Protein AF-A0A6V7J1D9-F1 (afdb_monomer)

Structure (mmCIF, N/CA/C/O backbone):
data_AF-A0A6V7J1D9-F1
#
_entry.id   AF-A0A6V7J1D9-F1
#
loop_
_atom_site.group_PDB
_atom_site.id
_atom_site.type_symbol
_atom_site.label_atom_id
_atom_site.label_alt_id
_atom_site.label_comp_id
_atom_site.label_asym_id
_atom_site.label_entity_id
_atom_site.label_seq_id
_atom_site.pdbx_PDB_ins_code
_atom_site.Cartn_x
_atom_site.Cartn_y
_atom_site.Cartn_z
_atom_site.occupancy
_atom_site.B_iso_or_equiv
_atom_site.auth_seq_id
_atom_site.auth_comp_id
_atom_site.auth_asym_id
_atom_site.auth_atom_id
_atom_site.pdbx_PDB_model_num
ATOM 1 N N . HIS A 1 1 ? -7.072 -1.016 38.993 1.00 84.56 1 HIS A N 1
ATOM 2 C CA . HIS A 1 1 ? -7.091 -0.841 37.525 1.00 84.56 1 HIS A CA 1
ATOM 3 C C . HIS A 1 1 ? -5.982 0.055 36.997 1.00 84.56 1 HIS A C 1
ATOM 5 O O . HIS A 1 1 ? -5.469 -0.260 35.939 1.00 84.56 1 HIS A O 1
ATOM 11 N N . VAL A 1 2 ? -5.570 1.128 37.680 1.00 95.44 2 VAL A N 1
ATOM 12 C CA . VAL A 1 2 ? -4.430 1.965 37.249 1.00 95.44 2 VAL A CA 1
ATOM 13 C C . VAL A 1 2 ? -3.338 2.015 38.313 1.00 95.44 2 VAL A C 1
ATOM 15 O O . VAL A 1 2 ? -3.604 1.717 39.475 1.00 95.44 2 VAL A O 1
ATOM 18 N N . ASN A 1 3 ? -2.113 2.365 37.917 1.00 92.62 3 ASN A N 1
ATOM 19 C CA . ASN A 1 3 ? -0.918 2.301 38.769 1.00 92.62 3 ASN A CA 1
ATOM 20 C C . ASN A 1 3 ? -0.775 3.430 39.813 1.00 92.62 3 ASN A C 1
ATOM 22 O O . ASN A 1 3 ? 0.276 3.527 40.441 1.00 92.62 3 ASN A O 1
ATOM 26 N N . GLY A 1 4 ? -1.777 4.298 39.969 1.00 94.12 4 GLY A N 1
ATOM 27 C CA . GLY A 1 4 ? -1.764 5.450 40.876 1.00 94.12 4 GLY A CA 1
ATOM 28 C C . GLY A 1 4 ? -2.043 6.768 40.152 1.00 94.12 4 GLY A C 1
ATOM 29 O O . GLY A 1 4 ? -2.426 6.774 38.981 1.00 94.12 4 GLY A O 1
ATOM 30 N N . SER A 1 5 ? -1.824 7.891 40.838 1.00 95.00 5 SER A N 1
ATOM 31 C CA . SER A 1 5 ? -2.103 9.242 40.319 1.00 95.00 5 SER A CA 1
ATOM 32 C C . SER A 1 5 ? -1.266 9.625 39.096 1.00 95.00 5 SER A C 1
ATOM 34 O O . SER A 1 5 ? -1.670 10.482 38.321 1.00 95.00 5 SER A O 1
ATOM 36 N N . THR A 1 6 ? -0.128 8.964 38.873 1.00 95.69 6 THR A N 1
ATOM 37 C CA . THR A 1 6 ? 0.687 9.168 37.667 1.00 95.69 6 THR A CA 1
ATOM 38 C C . THR A 1 6 ? -0.001 8.656 36.392 1.00 95.69 6 THR A C 1
ATOM 40 O O . THR A 1 6 ? 0.382 9.075 35.306 1.00 95.69 6 THR A O 1
ATOM 43 N N . TYR A 1 7 ? -0.980 7.745 36.511 1.00 93.94 7 TYR A N 1
ATOM 44 C CA . TYR A 1 7 ? -1.868 7.300 35.426 1.00 93.94 7 TYR A CA 1
ATOM 45 C C . TYR A 1 7 ? -1.153 6.846 34.133 1.00 93.94 7 TYR A C 1
ATOM 47 O O . TYR A 1 7 ? -1.534 7.204 33.023 1.00 93.94 7 TYR A O 1
ATOM 55 N N . ARG A 1 8 ? -0.080 6.054 34.261 1.00 95.25 8 ARG A N 1
ATOM 56 C CA . ARG A 1 8 ? 0.747 5.604 33.118 1.00 95.25 8 ARG A CA 1
ATOM 57 C C . ARG A 1 8 ? 0.431 4.194 32.645 1.00 95.25 8 ARG A C 1
ATOM 59 O O . ARG A 1 8 ? 0.752 3.840 31.516 1.00 95.25 8 ARG A O 1
ATOM 66 N N . ARG A 1 9 ? -0.112 3.356 33.527 1.00 95.50 9 ARG A N 1
ATOM 67 C CA . ARG A 1 9 ? -0.386 1.946 33.245 1.00 95.50 9 ARG A CA 1
ATOM 68 C C . ARG A 1 9 ? -1.775 1.590 33.731 1.00 95.50 9 ARG A C 1
ATOM 70 O O . ARG A 1 9 ? -2.178 1.995 34.823 1.00 95.50 9 ARG A O 1
ATOM 77 N N . TRP A 1 10 ? -2.461 0.792 32.928 1.00 96.12 10 TRP A N 1
ATOM 78 C CA . TRP A 1 10 ? -3.787 0.278 33.211 1.00 96.12 10 TRP A CA 1
ATOM 79 C C . TRP A 1 10 ? -3.794 -1.250 33.106 1.00 96.12 10 TRP A C 1
ATOM 81 O O . TRP A 1 10 ? -3.000 -1.848 32.388 1.00 96.12 10 TRP A O 1
ATOM 91 N N . ASN A 1 11 ? -4.681 -1.872 33.871 1.00 96.44 11 ASN A N 1
ATOM 92 C CA . ASN A 1 11 ? -5.009 -3.287 33.837 1.00 96.44 11 ASN A CA 1
ATOM 93 C C . ASN A 1 11 ? -6.521 -3.406 34.089 1.00 96.44 11 ASN A C 1
ATOM 95 O O . ASN A 1 11 ? -7.003 -3.151 35.202 1.00 96.44 11 ASN A O 1
ATOM 99 N N . LEU A 1 12 ? -7.264 -3.701 33.025 1.00 96.19 12 LEU A N 1
ATOM 100 C CA . LEU A 1 12 ? -8.723 -3.803 33.000 1.00 96.19 12 LEU A CA 1
ATOM 101 C C . LEU A 1 12 ? -9.133 -5.275 32.915 1.00 96.19 12 LEU A C 1
ATOM 103 O O . LEU A 1 12 ? -8.429 -6.086 32.319 1.00 96.19 12 LEU A O 1
ATOM 107 N N . SER A 1 13 ? -10.274 -5.622 33.512 1.00 97.06 13 SER A N 1
ATOM 108 C CA . SER A 1 13 ? -10.813 -6.978 33.397 1.00 97.06 13 SER A CA 1
ATOM 109 C C . SER A 1 13 ? -11.330 -7.250 31.980 1.00 97.06 13 SER A C 1
ATOM 111 O O . SER A 1 13 ? -11.667 -6.333 31.227 1.00 97.06 13 SER A O 1
ATOM 113 N N . LEU A 1 14 ? -11.468 -8.531 31.628 1.00 97.50 14 LEU A N 1
ATOM 114 C CA . LEU A 1 14 ? -12.001 -8.938 30.325 1.00 97.50 14 LEU A CA 1
ATOM 115 C C . LEU A 1 14 ? -13.411 -8.377 30.067 1.00 97.50 14 LEU A C 1
ATOM 117 O O . LEU A 1 14 ? -13.695 -7.909 28.968 1.00 97.50 14 LEU A O 1
ATOM 121 N N . SER A 1 15 ? -14.280 -8.361 31.085 1.00 97.81 15 SER A N 1
ATOM 122 C CA . SER A 1 15 ? -15.640 -7.816 30.968 1.00 97.81 15 SER A CA 1
ATOM 123 C C . SER A 1 15 ? -15.655 -6.307 30.698 1.00 97.81 15 SER A C 1
ATOM 125 O O . SER A 1 15 ? -16.485 -5.828 29.919 1.00 97.81 15 SER A O 1
ATOM 127 N N . GLN A 1 16 ? -14.714 -5.561 31.289 1.00 97.25 16 GLN A N 1
ATOM 128 C CA . GLN A 1 16 ? -14.535 -4.132 31.021 1.00 97.25 16 GLN A CA 1
ATOM 129 C C . GLN A 1 16 ? -14.080 -3.908 29.572 1.00 97.25 16 GLN A C 1
ATOM 131 O O . GLN A 1 16 ? -14.702 -3.125 28.858 1.00 97.25 16 GLN A O 1
ATOM 136 N N . MET A 1 17 ? -13.064 -4.645 29.107 1.00 97.31 17 MET A N 1
ATOM 137 C CA . MET A 1 17 ? -12.559 -4.541 27.729 1.00 97.31 17 MET A CA 1
ATOM 138 C C . MET A 1 17 ? -13.610 -4.919 26.679 1.00 97.31 17 MET A C 1
ATOM 140 O O . MET A 1 17 ? -13.769 -4.198 25.698 1.00 97.31 17 MET A O 1
ATOM 144 N N . ALA A 1 18 ? -14.373 -5.993 26.900 1.00 97.19 18 ALA A N 1
ATOM 145 C CA . ALA A 1 18 ? -15.436 -6.420 25.988 1.00 97.19 18 ALA A CA 1
ATOM 146 C C . ALA A 1 18 ? -16.542 -5.359 25.851 1.00 97.19 18 ALA A C 1
ATOM 148 O O . ALA A 1 18 ? -17.017 -5.078 24.751 1.00 97.19 18 ALA A O 1
ATOM 149 N N . THR A 1 19 ? -16.924 -4.724 26.965 1.00 97.44 19 THR A N 1
ATOM 150 C CA . THR A 1 19 ? -17.927 -3.651 26.952 1.00 97.44 19 THR A CA 1
ATOM 151 C C . THR A 1 19 ? -17.410 -2.418 26.209 1.00 97.44 19 THR A C 1
ATOM 153 O O . THR A 1 19 ? -18.146 -1.852 25.403 1.00 97.44 19 THR A O 1
ATOM 156 N N . LEU A 1 20 ? -16.149 -2.028 26.435 1.00 97.44 20 LEU A N 1
ATOM 157 C CA . LEU A 1 20 ? -15.517 -0.899 25.743 1.00 97.44 20 LEU A CA 1
ATOM 158 C C . LEU A 1 20 ? -15.392 -1.146 24.236 1.00 97.44 20 LEU A C 1
ATOM 160 O O . LEU A 1 20 ? -15.745 -0.269 23.453 1.00 97.44 20 LEU A O 1
ATOM 164 N N . TYR A 1 21 ? -14.958 -2.342 23.831 1.00 96.31 21 TYR A N 1
ATOM 165 C CA . TYR A 1 21 ? -14.864 -2.728 22.421 1.00 96.31 21 TYR A CA 1
ATOM 166 C C . TYR A 1 21 ? -16.227 -2.631 21.724 1.00 96.31 21 TYR A C 1
ATOM 168 O O . TYR A 1 21 ? -16.344 -2.000 20.677 1.00 96.31 21 TYR A O 1
ATOM 176 N N . ARG A 1 22 ? -17.290 -3.143 22.361 1.00 96.12 22 ARG A N 1
ATOM 177 C CA . ARG A 1 22 ? -18.659 -3.050 21.833 1.00 96.12 22 ARG A CA 1
ATOM 178 C C . ARG A 1 22 ? -19.132 -1.602 21.659 1.00 96.12 22 ARG A C 1
ATOM 180 O O . ARG A 1 22 ? -19.808 -1.305 20.682 1.00 96.12 22 ARG A O 1
ATOM 187 N N . LEU A 1 23 ? -18.800 -0.711 22.595 1.00 97.44 23 LEU A N 1
ATOM 188 C CA . LEU A 1 23 ? -19.163 0.709 22.502 1.00 97.44 23 LEU A CA 1
ATOM 189 C C . LEU A 1 23 ? -18.381 1.439 21.399 1.00 97.44 23 LEU A C 1
ATOM 191 O O . LEU A 1 23 ? -18.935 2.311 20.738 1.00 97.44 23 LEU A O 1
ATOM 195 N N . ALA A 1 24 ? -17.114 1.077 21.188 1.00 97.19 24 ALA A N 1
ATOM 196 C CA . ALA A 1 24 ? -16.244 1.689 20.184 1.00 97.19 24 ALA A CA 1
ATOM 197 C C . ALA A 1 24 ? -16.454 1.139 18.762 1.00 97.19 24 ALA A C 1
ATOM 199 O O . ALA A 1 24 ? -15.857 1.658 17.820 1.00 97.19 24 ALA A O 1
ATOM 200 N N . ASN A 1 25 ? -17.302 0.121 18.589 1.00 95.25 25 ASN A N 1
ATOM 201 C CA . ASN A 1 25 ? -17.460 -0.598 17.325 1.00 95.25 25 ASN A CA 1
ATOM 202 C C . ASN A 1 25 ? -17.838 0.300 16.134 1.00 95.25 25 ASN A C 1
ATOM 204 O O . ASN A 1 25 ? -17.492 -0.011 15.008 1.00 95.25 25 ASN A O 1
ATOM 208 N N . ALA A 1 26 ? -18.491 1.443 16.370 1.00 93.81 26 ALA A N 1
ATOM 209 C CA . ALA A 1 26 ? -18.824 2.402 15.312 1.00 93.81 26 ALA A CA 1
ATOM 210 C C . ALA A 1 26 ? -17.598 3.077 14.657 1.00 93.81 26 ALA A C 1
ATOM 212 O O . ALA A 1 26 ? -17.735 3.689 13.602 1.00 93.81 26 ALA A O 1
ATOM 213 N N . LEU A 1 27 ? -16.426 3.018 15.297 1.00 96.19 27 LEU A N 1
ATOM 214 C CA . LEU A 1 27 ? -15.191 3.669 14.844 1.00 96.19 27 LEU A CA 1
ATOM 215 C C . LEU A 1 27 ? -14.056 2.678 14.567 1.00 96.19 27 LEU A C 1
ATOM 217 O O . LEU A 1 27 ? -13.050 3.053 13.966 1.00 96.19 27 LEU A O 1
ATOM 221 N N . LEU A 1 28 ? -14.179 1.441 15.048 1.00 95.06 28 LEU A N 1
ATOM 222 C CA . LEU A 1 28 ? -13.181 0.405 14.826 1.00 95.06 28 LEU A CA 1
ATOM 223 C C . LEU A 1 28 ? -13.383 -0.235 13.454 1.00 95.06 28 LEU A C 1
ATOM 225 O O . LEU A 1 28 ? -14.479 -0.246 12.905 1.00 95.06 28 LEU A O 1
ATOM 229 N N . THR A 1 29 ? -12.295 -0.747 12.887 1.00 92.19 29 THR A N 1
ATOM 230 C CA . THR A 1 29 ? -12.369 -1.485 11.630 1.00 92.19 29 THR A CA 1
ATOM 231 C C . THR A 1 29 ? -12.908 -2.891 11.873 1.00 92.19 29 THR A C 1
ATOM 233 O O . THR A 1 29 ? -12.468 -3.575 12.796 1.00 92.19 29 THR A O 1
ATOM 236 N N . ASP A 1 30 ? -13.818 -3.328 11.005 1.00 91.25 30 ASP A N 1
ATOM 237 C CA . ASP A 1 30 ? -14.301 -4.712 10.959 1.00 91.25 30 ASP A CA 1
ATOM 238 C C . ASP A 1 30 ? -13.315 -5.653 10.231 1.00 91.25 30 ASP A C 1
ATOM 240 O O . ASP A 1 30 ? -13.559 -6.854 10.103 1.00 91.25 30 ASP A O 1
ATOM 244 N N . LEU A 1 31 ? -12.197 -5.123 9.719 1.00 91.31 31 LEU A N 1
ATOM 245 C CA . LEU A 1 31 ? -11.188 -5.896 9.001 1.00 91.31 31 LEU A CA 1
ATOM 246 C C . LEU A 1 31 ? -10.365 -6.747 9.967 1.00 91.31 31 LEU A C 1
ATOM 248 O O . LEU A 1 31 ? -9.627 -6.231 10.806 1.00 91.31 31 LEU A O 1
ATOM 252 N N . VAL A 1 32 ? -10.465 -8.065 9.802 1.00 89.94 32 VAL A N 1
ATOM 253 C CA . VAL A 1 32 ? -9.717 -9.044 10.605 1.00 89.94 32 VAL A CA 1
ATOM 254 C C . VAL A 1 32 ? -8.409 -9.455 9.925 1.00 89.94 32 VAL A C 1
ATOM 256 O O . VAL A 1 32 ? -7.415 -9.697 10.607 1.00 89.94 32 VAL A O 1
ATOM 259 N N . ASP A 1 33 ? -8.394 -9.526 8.589 1.00 92.94 33 ASP A N 1
ATOM 260 C CA . ASP A 1 33 ? -7.215 -9.928 7.820 1.00 92.94 33 ASP A CA 1
ATOM 261 C C . ASP A 1 33 ? -6.409 -8.709 7.352 1.00 92.94 33 ASP A C 1
ATOM 263 O O . ASP A 1 33 ? -6.905 -7.838 6.633 1.00 92.94 33 ASP A O 1
ATOM 267 N N . THR A 1 34 ? -5.129 -8.683 7.718 1.00 89.69 34 THR A N 1
ATOM 268 C CA . THR A 1 34 ? -4.166 -7.670 7.282 1.00 89.69 34 THR A CA 1
ATOM 269 C C . THR A 1 34 ? -3.889 -7.711 5.781 1.00 89.69 34 THR A C 1
ATOM 271 O O . THR A 1 34 ? -3.491 -6.694 5.218 1.00 89.69 34 THR A O 1
ATOM 274 N N . ASN A 1 35 ? -4.140 -8.840 5.108 1.00 92.56 35 ASN A N 1
ATOM 275 C CA . ASN A 1 35 ? -3.985 -8.962 3.655 1.00 92.56 35 ASN A CA 1
ATOM 276 C C . ASN A 1 35 ? -4.956 -8.071 2.875 1.00 92.56 35 ASN A C 1
ATOM 278 O O . ASN A 1 35 ? -4.727 -7.807 1.697 1.00 92.56 35 ASN A O 1
ATOM 282 N N . TYR A 1 36 ? -6.013 -7.565 3.520 1.00 93.31 36 TYR A N 1
ATOM 283 C CA . TYR A 1 36 ? -6.879 -6.544 2.934 1.00 93.31 36 TYR A CA 1
ATOM 284 C C . TYR A 1 36 ? -6.083 -5.328 2.430 1.00 93.31 36 TYR A C 1
ATOM 286 O O . TYR A 1 36 ? -6.433 -4.733 1.415 1.00 93.31 36 TYR A O 1
ATOM 294 N N . PHE A 1 37 ? -4.976 -4.994 3.101 1.00 93.75 37 PHE A N 1
ATOM 295 C CA . PHE A 1 37 ? -4.091 -3.891 2.731 1.00 93.75 37 PHE A CA 1
ATOM 296 C C . PHE A 1 37 ? -3.041 -4.280 1.680 1.00 93.75 37 PHE A C 1
ATOM 298 O O . PHE A 1 37 ? -1.999 -3.634 1.592 1.00 93.75 37 PHE A O 1
ATOM 305 N N . TYR A 1 38 ? -3.274 -5.323 0.875 1.00 94.56 38 TYR A N 1
ATOM 306 C CA . TYR A 1 38 ? -2.385 -5.659 -0.236 1.00 94.56 38 TYR A CA 1
ATOM 307 C C . TYR A 1 38 ? -2.239 -4.462 -1.183 1.00 94.56 38 TYR A C 1
ATOM 309 O O . TYR A 1 38 ? -3.232 -3.887 -1.627 1.00 94.56 38 TYR A O 1
ATOM 317 N N . LEU A 1 39 ? -0.991 -4.071 -1.462 1.00 93.25 39 LEU A N 1
ATOM 318 C CA . LEU A 1 39 ? -0.625 -2.839 -2.175 1.00 93.25 39 LEU A CA 1
ATOM 319 C C . LEU A 1 39 ? -1.021 -1.526 -1.471 1.00 93.25 39 LEU A C 1
ATOM 321 O O . LEU A 1 39 ? -0.722 -0.445 -1.967 1.00 93.25 39 LEU A O 1
ATOM 325 N N . PHE A 1 40 ? -1.646 -1.593 -0.300 1.00 95.25 40 PHE A N 1
ATOM 326 C CA . PHE A 1 40 ? -2.101 -0.444 0.482 1.00 95.25 40 PHE A CA 1
ATOM 327 C C . PHE A 1 40 ? -1.417 -0.367 1.852 1.00 95.25 40 PHE A C 1
ATOM 329 O O . PHE A 1 40 ? -1.977 0.134 2.828 1.00 95.25 40 PHE A O 1
ATOM 336 N N . ASP A 1 41 ? -0.185 -0.863 1.914 1.00 94.56 41 ASP A N 1
ATOM 337 C CA . ASP A 1 41 ? 0.707 -0.766 3.055 1.00 94.56 41 ASP A CA 1
ATOM 338 C C . ASP A 1 41 ? 1.818 0.269 2.801 1.00 94.56 41 ASP A C 1
ATOM 340 O O . ASP A 1 41 ? 2.048 0.745 1.684 1.00 94.56 41 ASP A O 1
ATOM 344 N N . LEU A 1 42 ? 2.542 0.631 3.861 1.00 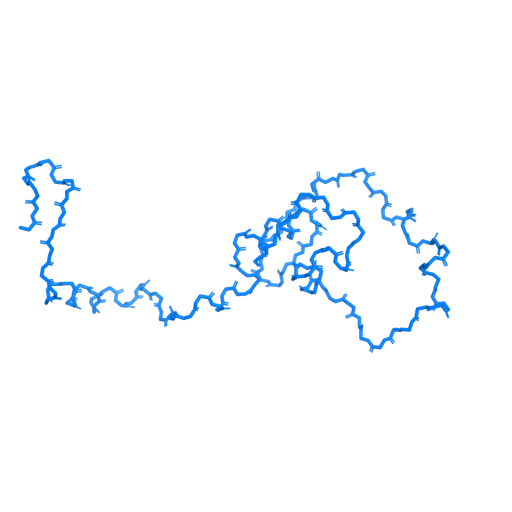94.94 42 LEU A N 1
ATOM 345 C CA . LEU A 1 42 ? 3.586 1.653 3.774 1.00 94.94 42 LEU A CA 1
ATOM 346 C C . LEU A 1 42 ? 4.690 1.285 2.777 1.00 94.94 42 LEU A C 1
ATOM 348 O O . LEU A 1 42 ? 5.197 2.167 2.084 1.00 94.94 42 LEU A O 1
ATOM 352 N N . LYS A 1 43 ? 5.053 0.002 2.674 1.00 95.62 43 LYS A N 1
ATOM 353 C CA . LYS A 1 43 ? 6.125 -0.428 1.775 1.00 95.62 43 LYS A CA 1
ATOM 354 C C . LYS A 1 43 ? 5.707 -0.300 0.315 1.00 95.62 43 LYS A C 1
ATOM 356 O O . LYS A 1 43 ? 6.494 0.208 -0.484 1.00 95.62 43 LYS A O 1
ATOM 361 N N . SER A 1 44 ? 4.467 -0.662 -0.018 1.00 95.56 44 SER A N 1
ATOM 362 C CA . SER A 1 44 ? 3.917 -0.444 -1.358 1.00 95.56 44 SER A CA 1
ATOM 363 C C . SER A 1 44 ? 3.904 1.034 -1.730 1.00 95.56 44 SER A C 1
ATOM 365 O O . SER A 1 44 ? 4.290 1.381 -2.845 1.00 95.56 44 SER A O 1
ATOM 367 N N . PHE A 1 45 ? 3.559 1.931 -0.798 1.00 95.50 45 PHE A N 1
ATOM 368 C CA . PHE A 1 45 ? 3.615 3.373 -1.058 1.00 95.50 45 PHE A CA 1
ATOM 369 C C . PHE A 1 45 ? 5.039 3.908 -1.226 1.00 95.50 45 PHE A C 1
ATOM 371 O O . PHE A 1 45 ? 5.259 4.779 -2.068 1.00 95.50 45 PHE A O 1
ATOM 378 N N . PHE A 1 46 ? 6.018 3.389 -0.481 1.00 95.12 46 PHE A N 1
ATOM 379 C CA . PHE A 1 46 ? 7.419 3.766 -0.679 1.00 95.12 46 PHE A CA 1
ATOM 380 C C . PHE A 1 46 ? 7.932 3.329 -2.049 1.00 95.12 46 PHE A C 1
ATOM 382 O O . PHE A 1 46 ? 8.542 4.133 -2.751 1.00 95.12 46 PHE A O 1
ATOM 389 N N . THR A 1 47 ? 7.612 2.105 -2.468 1.00 94.75 47 THR A N 1
ATOM 390 C CA . THR A 1 47 ? 7.949 1.599 -3.803 1.00 94.75 47 THR A CA 1
ATOM 391 C C . THR A 1 47 ? 7.242 2.391 -4.901 1.00 94.75 47 THR A C 1
ATOM 393 O O . THR A 1 47 ? 7.889 2.803 -5.860 1.00 94.75 47 THR A O 1
ATOM 396 N N . ALA A 1 48 ? 5.947 2.684 -4.747 1.00 94.50 48 ALA A N 1
ATOM 397 C CA . ALA A 1 48 ? 5.192 3.510 -5.689 1.00 94.50 48 ALA A CA 1
ATOM 398 C C . ALA A 1 48 ? 5.829 4.902 -5.852 1.00 94.50 48 ALA A C 1
ATOM 400 O O . ALA A 1 48 ? 6.063 5.356 -6.971 1.00 94.50 48 ALA A O 1
ATO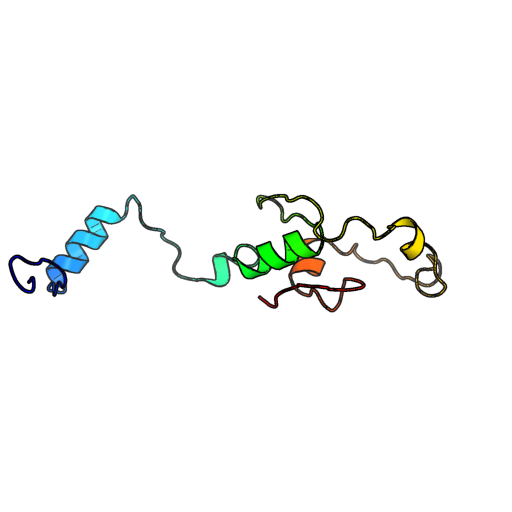M 401 N N . LYS A 1 49 ? 6.204 5.541 -4.738 1.00 93.88 49 LYS A N 1
ATOM 402 C CA . LYS A 1 49 ? 6.910 6.828 -4.736 1.00 93.88 49 LYS A CA 1
ATOM 403 C C . LYS A 1 49 ? 8.285 6.745 -5.402 1.00 93.88 49 LYS A C 1
ATOM 405 O O . LYS A 1 49 ? 8.636 7.638 -6.167 1.00 93.88 49 LYS A O 1
ATOM 410 N N . ALA A 1 50 ? 9.071 5.713 -5.099 1.00 92.38 50 ALA A N 1
ATOM 411 C CA . ALA A 1 50 ? 10.412 5.538 -5.653 1.00 92.38 50 ALA A CA 1
ATOM 412 C C . ALA A 1 50 ? 10.381 5.326 -7.175 1.00 92.38 50 ALA A C 1
ATOM 414 O O . ALA A 1 50 ? 11.181 5.921 -7.889 1.00 92.38 50 ALA A O 1
ATOM 415 N N . LEU A 1 51 ? 9.409 4.548 -7.663 1.00 91.38 51 LEU A N 1
ATOM 416 C CA . LEU A 1 51 ? 9.218 4.242 -9.084 1.00 91.38 51 LEU A CA 1
ATOM 417 C C . LEU A 1 51 ? 8.437 5.316 -9.856 1.00 91.38 51 LEU A C 1
ATOM 419 O O . LEU A 1 51 ? 8.170 5.127 -11.041 1.00 91.38 51 LEU A O 1
ATOM 423 N N . ASN A 1 52 ? 8.034 6.415 -9.207 1.00 92.19 52 ASN A N 1
ATOM 424 C CA . ASN A 1 52 ? 7.163 7.434 -9.799 1.00 92.19 52 ASN A CA 1
ATOM 425 C C . ASN A 1 52 ? 5.863 6.836 -10.392 1.00 92.19 52 ASN A C 1
ATOM 427 O O . ASN A 1 52 ? 5.419 7.182 -11.488 1.00 92.19 52 ASN A O 1
ATOM 431 N N . MET A 1 53 ? 5.254 5.895 -9.667 1.00 92.31 53 MET A N 1
ATOM 432 C CA . MET A 1 53 ? 4.004 5.229 -10.034 1.00 92.31 53 MET A CA 1
ATOM 433 C C . MET A 1 53 ? 2.918 5.497 -9.000 1.00 92.31 53 MET A C 1
ATOM 435 O O . MET A 1 53 ? 3.183 5.793 -7.837 1.00 92.31 53 MET A O 1
ATOM 439 N N . ALA A 1 54 ? 1.666 5.365 -9.432 1.00 93.25 54 ALA A N 1
ATOM 440 C CA . ALA A 1 54 ? 0.507 5.540 -8.574 1.00 93.25 54 ALA A CA 1
ATOM 441 C C . ALA A 1 54 ? -0.354 4.278 -8.571 1.00 93.25 54 ALA A C 1
ATOM 443 O O . ALA A 1 54 ? -0.656 3.706 -9.623 1.00 93.25 54 ALA A O 1
ATOM 444 N N . ILE A 1 55 ? -0.777 3.885 -7.374 1.00 93.44 55 ILE A N 1
ATOM 445 C CA . ILE A 1 55 ? -1.779 2.842 -7.160 1.00 93.44 55 ILE A CA 1
ATOM 446 C C . ILE A 1 55 ? -3.155 3.504 -7.287 1.00 93.44 55 ILE A C 1
ATOM 448 O O . ILE A 1 55 ? -3.334 4.610 -6.765 1.00 93.44 55 ILE A O 1
ATOM 452 N N . PRO A 1 56 ? -4.138 2.887 -7.964 1.00 93.50 56 PRO A N 1
ATOM 453 C CA . PRO A 1 56 ? -5.497 3.419 -7.992 1.00 93.50 56 PRO A CA 1
ATOM 454 C C . PRO A 1 56 ? -6.039 3.645 -6.571 1.00 93.50 56 PRO A C 1
ATOM 456 O O . PRO A 1 56 ? -5.990 2.749 -5.735 1.00 93.50 56 PRO A O 1
ATOM 459 N N .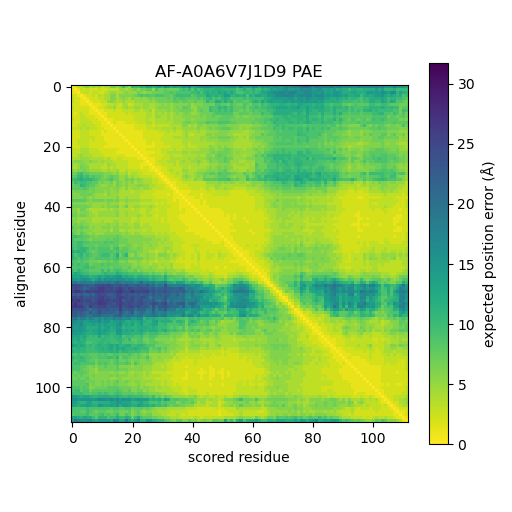 GLY A 1 57 ? -6.522 4.857 -6.281 1.00 92.94 57 GLY A N 1
ATOM 460 C CA . GLY A 1 57 ? -6.987 5.246 -4.939 1.00 92.94 57 GLY A CA 1
ATOM 461 C C . GLY A 1 57 ? -5.876 5.555 -3.923 1.00 92.94 57 GLY A C 1
ATOM 462 O O . GLY A 1 57 ? -6.179 5.993 -2.817 1.00 92.94 57 GLY A O 1
ATOM 463 N N . GLY A 1 58 ? -4.606 5.366 -4.291 1.00 93.94 58 GLY A N 1
ATOM 464 C CA . GLY A 1 58 ? -3.443 5.718 -3.482 1.00 93.94 58 GLY A CA 1
ATOM 465 C C . GLY A 1 58 ? -2.937 7.150 -3.718 1.00 93.94 58 GLY A C 1
ATOM 466 O O . GLY A 1 58 ? -3.377 7.839 -4.646 1.00 93.94 58 GLY A O 1
ATOM 467 N N . PRO A 1 59 ? -1.990 7.616 -2.887 1.00 95.19 59 PRO A N 1
ATOM 468 C CA . PRO A 1 59 ? -1.361 8.922 -3.042 1.00 95.19 59 PRO A CA 1
ATOM 469 C C . PRO A 1 59 ? -0.450 8.985 -4.280 1.00 95.19 59 PRO A C 1
ATOM 471 O O . PRO A 1 59 ? 0.089 7.975 -4.734 1.00 95.19 59 PRO A O 1
ATOM 474 N N . LYS A 1 60 ? -0.250 10.201 -4.802 1.00 94.38 60 LYS A N 1
ATOM 475 C CA . LYS A 1 60 ? 0.719 10.513 -5.864 1.00 94.38 60 LYS A CA 1
ATOM 476 C C . LYS A 1 60 ? 1.829 11.398 -5.312 1.00 94.38 60 LYS A C 1
ATOM 478 O O . LYS A 1 60 ? 1.582 12.215 -4.426 1.00 94.38 60 LYS A O 1
ATOM 483 N N . PHE A 1 61 ? 3.026 11.251 -5.862 1.00 93.50 61 PHE A N 1
ATOM 484 C CA . PHE A 1 61 ? 4.210 11.987 -5.435 1.00 93.50 61 PHE A CA 1
ATOM 485 C C . PHE A 1 61 ? 4.980 12.511 -6.640 1.00 93.50 61 PHE A C 1
ATOM 487 O O . PHE A 1 61 ? 4.829 12.001 -7.746 1.00 93.50 61 PHE A O 1
ATOM 494 N N . GLU A 1 62 ? 5.830 13.501 -6.393 1.00 90.44 62 GLU A N 1
ATOM 495 C CA . GLU A 1 62 ? 6.847 13.919 -7.353 1.00 90.44 62 GLU A CA 1
ATOM 496 C C . GLU A 1 62 ? 7.925 12.828 -7.519 1.00 90.44 62 GLU A C 1
ATOM 498 O O . GLU A 1 62 ? 8.239 12.137 -6.536 1.00 90.44 62 GLU A O 1
ATOM 503 N N . PRO A 1 63 ? 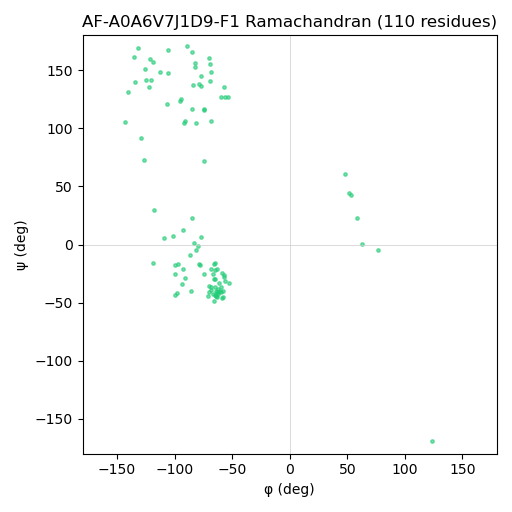8.531 12.694 -8.715 1.00 88.19 63 PRO A N 1
ATOM 504 C CA . PRO A 1 63 ? 9.582 11.715 -8.975 1.00 88.19 63 PRO A CA 1
ATOM 505 C C . PRO A 1 63 ? 10.769 11.876 -8.018 1.00 88.19 63 PRO A C 1
ATOM 507 O O . PRO A 1 63 ? 11.248 12.991 -7.782 1.00 88.19 63 PR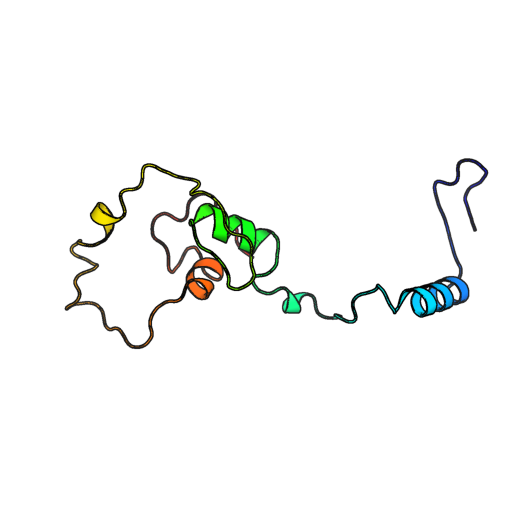O A O 1
ATOM 510 N N . LEU A 1 64 ? 11.264 10.756 -7.480 1.00 81.88 64 LEU A N 1
ATOM 511 C CA . LEU A 1 64 ? 12.430 10.751 -6.591 1.00 81.88 64 LEU A CA 1
ATOM 512 C C . LEU A 1 64 ? 13.727 11.067 -7.351 1.00 81.88 64 LEU A C 1
ATOM 514 O O . LEU A 1 64 ? 14.540 11.856 -6.875 1.00 81.88 64 LEU A O 1
ATOM 518 N N . VAL A 1 65 ? 13.899 10.460 -8.526 1.00 78.75 65 VAL A N 1
ATOM 519 C CA . VAL A 1 65 ? 15.002 10.723 -9.456 1.00 78.75 65 VAL A CA 1
ATOM 520 C C . VAL A 1 65 ? 14.429 11.518 -10.625 1.00 78.75 65 VAL A C 1
ATOM 522 O O . VAL A 1 65 ? 13.481 11.071 -11.264 1.00 78.75 65 VAL A O 1
ATOM 525 N N . LYS A 1 66 ? 14.957 12.722 -10.862 1.00 73.19 66 LYS A N 1
ATOM 526 C CA . LYS A 1 66 ? 14.426 13.662 -11.868 1.00 73.19 66 LYS A CA 1
ATOM 527 C C . LYS A 1 66 ? 15.163 13.614 -13.207 1.00 73.19 66 LYS A C 1
ATOM 529 O O . LYS A 1 66 ? 14.613 14.066 -14.202 1.00 73.19 66 LYS A O 1
ATOM 534 N N . ASP A 1 67 ? 16.358 13.028 -13.222 1.00 66.56 67 ASP A N 1
ATOM 535 C CA . ASP A 1 67 ? 17.287 13.104 -14.356 1.00 66.56 67 ASP A CA 1
ATOM 536 C C . ASP A 1 67 ? 17.301 11.834 -15.229 1.00 66.56 67 ASP A C 1
ATOM 538 O O . ASP A 1 67 ? 18.129 11.706 -16.126 1.00 66.56 67 ASP A O 1
ATOM 542 N N . SER A 1 68 ? 16.402 10.871 -14.988 1.00 66.06 68 SER A N 1
ATOM 543 C CA . SER A 1 68 ? 16.259 9.698 -15.857 1.00 66.06 68 SER A CA 1
ATOM 544 C C . SER A 1 68 ? 15.405 10.056 -17.077 1.00 66.06 68 SER A C 1
ATOM 546 O O . SER A 1 68 ? 14.180 10.173 -16.976 1.00 66.06 68 SER A O 1
ATOM 548 N N . ASN A 1 69 ? 16.044 10.226 -18.232 1.00 64.81 69 ASN A N 1
ATOM 549 C CA . ASN A 1 69 ? 15.360 10.401 -19.509 1.00 64.81 69 ASN A CA 1
ATOM 550 C C . ASN A 1 69 ? 14.648 9.105 -19.913 1.00 64.81 69 ASN A C 1
ATOM 552 O O . ASN A 1 69 ? 15.280 8.164 -20.383 1.00 64.81 69 ASN A O 1
ATOM 556 N N . ALA A 1 70 ? 13.319 9.075 -19.802 1.00 64.81 70 ALA A N 1
ATOM 557 C CA . ALA A 1 70 ? 12.513 7.930 -20.239 1.00 64.81 70 ALA A CA 1
ATOM 558 C C . ALA A 1 70 ? 12.733 7.572 -21.726 1.00 64.81 70 ALA A C 1
ATOM 560 O O . ALA A 1 70 ? 12.701 6.403 -22.093 1.00 64.81 70 ALA A O 1
ATOM 561 N N . ALA A 1 71 ? 13.036 8.568 -22.566 1.00 64.94 71 ALA A N 1
ATOM 562 C CA . ALA A 1 71 ? 13.291 8.374 -23.992 1.00 64.94 71 ALA A CA 1
ATOM 563 C C . ALA A 1 71 ? 14.567 7.562 -24.293 1.00 64.94 71 ALA A C 1
ATOM 565 O O . ALA A 1 71 ? 14.635 6.923 -25.342 1.00 64.94 71 ALA A O 1
ATOM 566 N N . ASP A 1 72 ? 15.550 7.553 -23.384 1.00 65.81 72 ASP A N 1
ATOM 567 C CA . ASP A 1 72 ? 16.793 6.793 -23.564 1.00 65.81 72 ASP A CA 1
ATOM 568 C C . ASP A 1 72 ? 16.589 5.287 -23.273 1.00 65.81 72 ASP A C 1
ATOM 570 O O . ASP A 1 72 ? 17.384 4.455 -23.711 1.00 65.81 72 ASP A O 1
ATOM 574 N N . GLU A 1 73 ? 15.503 4.908 -22.582 1.00 65.62 73 GLU A N 1
ATOM 575 C CA . GLU A 1 73 ? 15.154 3.507 -22.285 1.00 65.62 73 GLU A CA 1
ATOM 576 C C . GLU A 1 73 ? 14.221 2.855 -23.325 1.00 65.62 73 GLU A C 1
ATOM 578 O O . GLU A 1 73 ? 14.173 1.621 -23.424 1.00 65.62 73 GLU A O 1
ATOM 583 N N . ASP A 1 74 ? 13.490 3.659 -24.105 1.00 64.94 74 ASP A N 1
ATOM 584 C CA . ASP A 1 74 ? 12.383 3.194 -24.954 1.00 64.94 74 ASP A CA 1
ATOM 585 C C . ASP A 1 74 ? 12.833 2.448 -26.223 1.00 64.94 74 ASP A C 1
ATOM 587 O O . ASP A 1 74 ? 12.088 1.610 -26.737 1.00 64.94 74 ASP A O 1
ATOM 591 N N . TRP A 1 75 ? 14.045 2.696 -26.736 1.00 67.81 75 TRP A N 1
ATOM 592 C CA . TRP A 1 75 ? 14.537 2.039 -27.953 1.00 67.81 75 TRP A CA 1
ATOM 593 C C . TRP A 1 75 ? 15.925 1.430 -27.759 1.00 67.81 75 TRP A C 1
ATOM 595 O O . TRP A 1 75 ? 16.955 2.065 -27.975 1.00 67.81 75 TRP A O 1
ATOM 605 N N . ASN A 1 76 ? 15.949 0.160 -27.358 1.00 76.62 76 ASN A N 1
ATOM 606 C CA . ASN A 1 76 ? 17.170 -0.631 -27.243 1.00 76.62 76 ASN A CA 1
ATOM 607 C C . ASN A 1 76 ? 17.002 -2.002 -27.921 1.00 76.62 76 ASN A C 1
ATOM 609 O O . ASN A 1 76 ? 15.900 -2.405 -28.294 1.00 76.62 76 ASN A O 1
ATOM 613 N N . GLU A 1 77 ? 18.104 -2.734 -28.081 1.00 79.06 77 GLU A N 1
ATOM 614 C CA . GLU A 1 77 ? 18.132 -4.025 -28.785 1.00 79.06 77 GLU A CA 1
ATOM 615 C C . GLU A 1 77 ? 17.193 -5.090 -28.178 1.00 79.06 77 GLU A C 1
ATOM 617 O O . GLU A 1 77 ? 16.743 -6.003 -28.886 1.00 79.06 77 GLU A O 1
ATOM 622 N N . PHE A 1 78 ? 16.880 -4.956 -26.885 1.00 78.94 78 PHE A N 1
ATOM 623 C CA . PHE A 1 78 ? 16.034 -5.870 -26.119 1.00 78.94 78 PHE A CA 1
ATOM 624 C C . PHE A 1 78 ? 14.550 -5.472 -26.127 1.00 78.94 78 PHE A C 1
ATOM 626 O O . PHE A 1 78 ? 13.693 -6.351 -26.071 1.00 78.94 78 PHE A O 1
ATOM 633 N N . ASN A 1 79 ? 14.243 -4.179 -26.259 1.00 82.50 79 ASN A N 1
ATOM 634 C CA . ASN A 1 79 ? 12.893 -3.614 -26.214 1.00 82.50 79 ASN A CA 1
ATOM 635 C C . ASN A 1 79 ? 12.234 -3.479 -27.603 1.00 82.50 79 ASN A C 1
ATOM 637 O O . ASN A 1 79 ? 11.203 -2.823 -27.741 1.00 82.50 79 ASN A O 1
ATOM 641 N N . ASP A 1 80 ? 12.801 -4.104 -28.641 1.00 85.31 80 ASP A N 1
ATOM 642 C CA . ASP A 1 80 ? 12.237 -4.107 -29.996 1.00 85.31 80 ASP A CA 1
ATOM 643 C C . ASP A 1 80 ? 10.830 -4.734 -30.020 1.00 85.31 80 ASP A C 1
ATOM 645 O O . ASP A 1 80 ? 10.618 -5.877 -29.598 1.00 85.31 80 ASP A O 1
ATOM 649 N N . ILE A 1 81 ? 9.871 -3.994 -30.581 1.00 84.50 81 ILE A N 1
ATOM 650 C CA . ILE A 1 81 ? 8.463 -4.389 -30.691 1.00 84.50 81 ILE A CA 1
ATOM 651 C C . ILE A 1 81 ? 8.268 -5.716 -31.435 1.00 84.50 81 ILE A C 1
ATOM 653 O O . ILE A 1 81 ? 7.320 -6.442 -31.148 1.00 84.50 81 ILE A O 1
ATOM 657 N N . ASN A 1 82 ? 9.177 -6.073 -32.347 1.00 89.06 82 ASN A N 1
ATOM 658 C CA . ASN A 1 82 ? 9.103 -7.329 -33.094 1.00 89.06 82 ASN A CA 1
ATOM 659 C C . ASN A 1 82 ? 9.578 -8.545 -32.281 1.00 89.06 82 ASN A C 1
ATOM 661 O O . ASN A 1 82 ? 9.304 -9.683 -32.662 1.00 89.06 82 ASN A O 1
ATOM 665 N N . LYS A 1 83 ? 10.300 -8.321 -31.174 1.00 88.62 83 LYS A N 1
ATOM 666 C CA . LYS A 1 83 ? 10.843 -9.374 -30.300 1.00 88.62 83 LYS A CA 1
ATOM 667 C C . LYS A 1 83 ? 9.986 -9.605 -29.052 1.00 88.62 83 LYS A C 1
ATOM 669 O O . LYS A 1 83 ? 10.101 -10.658 -28.425 1.00 88.62 83 LYS A O 1
ATOM 674 N N . ILE A 1 84 ? 9.118 -8.656 -28.696 1.00 87.81 84 ILE A N 1
ATOM 675 C CA . ILE A 1 84 ? 8.254 -8.741 -27.513 1.00 87.81 84 ILE A CA 1
ATOM 676 C C . ILE A 1 84 ? 6.880 -9.299 -27.887 1.00 87.81 84 ILE A C 1
ATOM 678 O O . ILE A 1 84 ? 6.154 -8.752 -28.713 1.00 87.81 84 ILE A O 1
ATOM 682 N N . ILE A 1 85 ? 6.468 -10.365 -27.199 1.00 92.00 85 ILE A N 1
ATOM 683 C CA . ILE A 1 85 ? 5.119 -10.922 -27.330 1.00 92.00 85 ILE A CA 1
ATOM 684 C C . ILE A 1 85 ? 4.200 -10.266 -26.293 1.00 92.00 85 ILE A C 1
ATOM 686 O O . ILE A 1 85 ? 4.244 -10.598 -25.108 1.00 92.00 85 ILE A O 1
ATOM 690 N N . ILE A 1 86 ? 3.316 -9.373 -26.741 1.00 90.50 86 ILE A N 1
ATOM 691 C CA . ILE A 1 86 ? 2.338 -8.697 -25.877 1.00 90.50 86 ILE A CA 1
ATOM 692 C C . ILE A 1 86 ? 1.033 -9.499 -25.855 1.00 90.50 86 ILE A C 1
ATOM 694 O O . ILE A 1 86 ? 0.254 -9.469 -26.803 1.00 90.50 86 ILE A O 1
ATOM 698 N N . ARG A 1 87 ? 0.778 -10.221 -24.755 1.00 93.81 87 ARG A N 1
ATOM 699 C CA . ARG A 1 87 ? -0.513 -10.909 -24.525 1.00 93.81 87 ARG A CA 1
ATOM 700 C C . ARG A 1 87 ? -1.434 -10.135 -23.596 1.00 93.81 87 ARG A C 1
ATOM 702 O O . ARG A 1 87 ? -2.632 -10.062 -23.840 1.00 93.81 87 ARG A O 1
ATOM 709 N N . GLN A 1 88 ? -0.869 -9.607 -22.516 1.00 93.31 88 GLN A N 1
ATOM 710 C CA . GLN A 1 88 ? -1.540 -8.773 -21.526 1.00 93.31 88 GLN A CA 1
ATOM 711 C C . GLN A 1 88 ? -0.567 -7.658 -21.130 1.00 93.31 88 GLN A C 1
ATOM 713 O O . GLN A 1 88 ? 0.600 -7.960 -20.865 1.00 93.31 88 GLN A O 1
ATOM 718 N N . PRO A 1 89 ? -0.999 -6.389 -21.116 1.00 92.19 89 PRO A N 1
ATOM 719 C CA . PRO A 1 8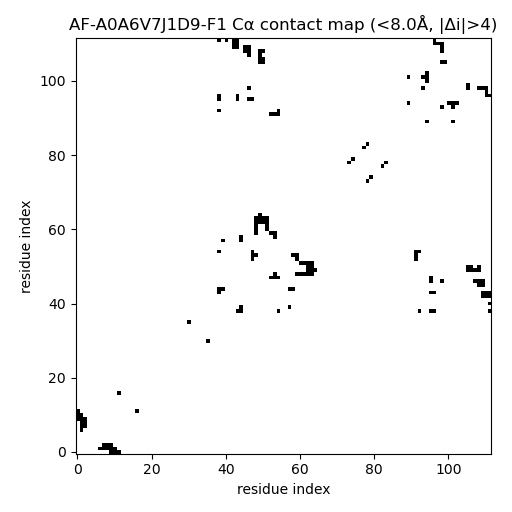9 ? -0.118 -5.289 -20.758 1.00 92.19 89 PRO A CA 1
ATOM 720 C C . PRO A 1 89 ? 0.238 -5.343 -19.268 1.00 92.19 89 PRO A C 1
ATOM 722 O O . PRO A 1 89 ? -0.604 -5.627 -18.413 1.00 92.19 89 PRO A O 1
ATOM 725 N N . ILE A 1 90 ? 1.497 -5.039 -18.953 1.00 92.38 90 ILE A N 1
ATOM 726 C CA . ILE A 1 90 ? 1.976 -4.973 -17.572 1.00 92.38 90 ILE A CA 1
ATOM 727 C C . ILE A 1 90 ? 1.434 -3.690 -16.934 1.00 92.38 90 ILE A C 1
ATOM 729 O O . ILE A 1 90 ? 1.783 -2.588 -17.356 1.00 92.38 90 ILE A O 1
ATOM 733 N N . ARG A 1 91 ? 0.593 -3.834 -15.907 1.00 94.06 91 ARG A N 1
ATOM 734 C CA . ARG A 1 91 ? 0.016 -2.715 -15.154 1.00 94.06 91 ARG A CA 1
ATOM 735 C C . ARG A 1 91 ? 0.942 -2.219 -14.038 1.00 94.06 91 ARG A C 1
ATOM 737 O O . ARG A 1 91 ? 1.880 -2.912 -13.639 1.00 94.06 91 ARG A O 1
ATOM 744 N N . THR A 1 92 ? 0.644 -1.038 -13.493 1.00 92.25 92 THR A N 1
ATOM 745 C CA . THR A 1 92 ? 1.402 -0.440 -12.379 1.00 92.25 92 THR A CA 1
ATOM 746 C C . THR A 1 92 ? 1.357 -1.299 -11.118 1.00 92.25 92 THR A C 1
ATOM 748 O O . THR A 1 92 ? 2.355 -1.379 -10.408 1.00 92.25 92 THR A O 1
ATOM 751 N N . GLU A 1 93 ? 0.257 -2.013 -10.866 1.00 94.38 93 GLU A N 1
ATOM 752 C CA . GLU A 1 93 ? 0.138 -2.893 -9.701 1.00 94.38 93 GLU A CA 1
ATOM 753 C C . GLU A 1 93 ? 1.171 -4.026 -9.733 1.00 94.38 93 GLU A C 1
ATOM 755 O O . GLU A 1 93 ? 1.769 -4.338 -8.708 1.00 94.38 93 GLU A O 1
ATOM 760 N N . TYR A 1 94 ? 1.461 -4.593 -10.910 1.00 95.31 94 TYR A N 1
ATOM 761 C CA . TYR A 1 94 ? 2.484 -5.636 -11.050 1.00 95.31 94 TYR A CA 1
ATOM 762 C C . TYR A 1 94 ? 3.887 -5.092 -10.804 1.00 95.31 94 TYR A C 1
ATOM 764 O O . TYR A 1 94 ? 4.700 -5.746 -10.153 1.00 95.31 94 TYR A O 1
ATOM 772 N N . ARG A 1 95 ? 4.150 -3.873 -11.286 1.00 93.81 95 ARG A N 1
ATOM 773 C CA . ARG A 1 95 ? 5.426 -3.183 -11.086 1.00 93.81 95 ARG A CA 1
ATOM 774 C C . ARG A 1 95 ? 5.690 -2.846 -9.623 1.00 93.81 95 ARG A C 1
ATOM 776 O O . ARG A 1 95 ? 6.846 -2.821 -9.228 1.00 93.81 95 ARG A O 1
ATOM 783 N N . ILE A 1 96 ? 4.654 -2.616 -8.821 1.00 94.25 96 ILE A N 1
ATOM 784 C CA . ILE A 1 96 ? 4.800 -2.348 -7.384 1.00 94.25 96 ILE A CA 1
ATOM 785 C C . ILE A 1 96 ? 4.852 -3.655 -6.584 1.00 94.25 96 ILE A C 1
ATOM 787 O O . ILE A 1 96 ? 5.668 -3.771 -5.675 1.00 94.25 96 ILE A O 1
ATOM 791 N N . ALA A 1 97 ? 4.039 -4.652 -6.949 1.00 95.69 97 ALA A N 1
ATOM 792 C CA . ALA A 1 97 ? 4.030 -5.965 -6.304 1.00 95.69 97 ALA A CA 1
ATOM 793 C C . ALA A 1 97 ? 5.362 -6.715 -6.468 1.00 95.69 97 ALA A C 1
ATOM 795 O O . ALA A 1 97 ? 5.843 -7.347 -5.530 1.00 95.69 97 ALA A O 1
ATOM 796 N N . PHE A 1 98 ? 5.965 -6.637 -7.657 1.00 96.06 98 PHE A N 1
ATOM 797 C CA . PHE A 1 98 ? 7.217 -7.316 -7.993 1.00 96.06 98 PHE A CA 1
ATOM 798 C C . PHE A 1 98 ? 8.238 -6.306 -8.535 1.00 96.06 98 PHE A C 1
ATOM 800 O O . PHE A 1 98 ? 8.529 -6.289 -9.738 1.00 96.06 98 PHE A O 1
ATOM 807 N N . PRO A 1 99 ? 8.802 -5.452 -7.660 1.00 94.69 99 PRO A N 1
ATOM 808 C CA . PRO A 1 99 ? 9.549 -4.273 -8.086 1.00 94.69 99 PRO A CA 1
ATOM 809 C C . PRO A 1 99 ? 10.841 -4.595 -8.832 1.00 94.69 99 PRO A C 1
ATOM 811 O O . PRO A 1 99 ? 11.226 -3.841 -9.718 1.00 94.69 99 PRO A O 1
ATOM 814 N N . TYR A 1 100 ? 11.468 -5.732 -8.535 1.00 94.50 100 TYR A N 1
ATOM 815 C CA . TYR A 1 100 ? 12.707 -6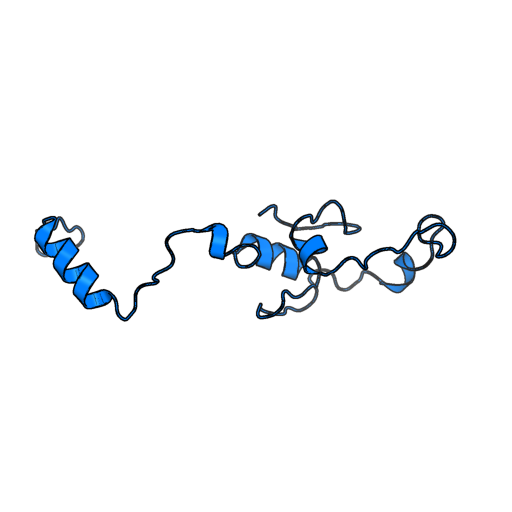.169 -9.183 1.00 94.50 100 TYR A CA 1
ATOM 816 C C . TYR A 1 100 ? 12.498 -6.951 -10.486 1.00 94.50 100 TYR A C 1
ATOM 818 O O . TYR A 1 100 ? 13.474 -7.244 -11.165 1.00 94.50 100 TYR A O 1
ATOM 826 N N . LEU A 1 101 ? 11.257 -7.321 -10.825 1.00 94.06 101 LEU A N 1
ATOM 827 C CA . LEU A 1 101 ? 10.965 -8.127 -12.016 1.00 94.06 101 LEU A CA 1
ATOM 828 C C . LEU A 1 101 ? 10.520 -7.271 -13.205 1.00 94.06 101 LEU A C 1
ATOM 830 O O . LEU A 1 101 ? 10.917 -7.536 -14.334 1.00 94.06 101 LEU A O 1
ATOM 834 N N . TYR A 1 102 ? 9.674 -6.269 -12.957 1.00 92.31 102 TYR A N 1
ATOM 835 C CA . TYR A 1 102 ? 9.005 -5.510 -14.020 1.00 92.31 102 TYR A CA 1
ATOM 836 C C . TYR A 1 102 ? 9.509 -4.069 -14.188 1.00 92.31 102 TYR A C 1
ATOM 838 O O . TYR A 1 102 ? 8.917 -3.319 -14.965 1.00 92.31 102 TYR A O 1
ATOM 846 N N . ASN A 1 103 ? 10.557 -3.664 -13.464 1.00 89.94 103 ASN A N 1
ATOM 847 C CA . ASN A 1 103 ? 11.138 -2.325 -13.568 1.00 89.94 103 ASN A CA 1
ATOM 848 C C . ASN A 1 103 ? 12.628 -2.398 -13.885 1.00 89.94 103 ASN A C 1
ATOM 850 O O . ASN A 1 103 ? 13.357 -3.206 -13.307 1.00 89.94 103 ASN A O 1
ATOM 854 N N . ASN A 1 104 ? 13.077 -1.481 -14.735 1.00 85.50 104 ASN A N 1
ATOM 855 C CA . ASN A 1 104 ? 14.489 -1.167 -14.878 1.00 85.50 104 ASN A CA 1
ATOM 856 C C . ASN A 1 104 ? 14.924 -0.300 -13.689 1.00 85.50 104 ASN A C 1
ATOM 858 O O . ASN A 1 104 ? 14.142 0.512 -13.201 1.00 85.50 104 ASN A O 1
ATOM 862 N N . MET A 1 105 ? 16.160 -0.482 -13.213 1.00 83.06 105 MET A N 1
ATOM 863 C CA . MET A 1 105 ? 16.764 0.349 -12.156 1.00 83.06 105 MET A CA 1
ATOM 864 C C . MET A 1 105 ? 15.867 0.575 -10.913 1.00 83.06 105 MET A C 1
ATOM 866 O O . MET A 1 105 ? 15.543 1.716 -10.576 1.00 83.06 105 MET A O 1
ATOM 870 N N . PRO A 1 106 ? 15.469 -0.487 -10.182 1.00 86.38 106 PRO A N 1
ATOM 871 C CA . PRO A 1 106 ? 14.615 -0.375 -8.998 1.00 86.38 106 PRO A CA 1
ATOM 872 C C . PRO A 1 106 ? 15.391 0.183 -7.790 1.00 86.38 106 PRO A C 1
ATOM 874 O O . PRO A 1 106 ? 15.719 -0.525 -6.835 1.00 86.38 106 PRO A O 1
ATOM 877 N N . HIS A 1 107 ? 15.716 1.472 -7.831 1.00 86.25 107 HIS A N 1
ATOM 878 C CA . HIS A 1 107 ? 16.397 2.175 -6.752 1.00 86.25 107 HIS A CA 1
ATOM 879 C C . HIS A 1 107 ? 15.418 2.540 -5.633 1.00 86.25 107 HIS A C 1
ATOM 8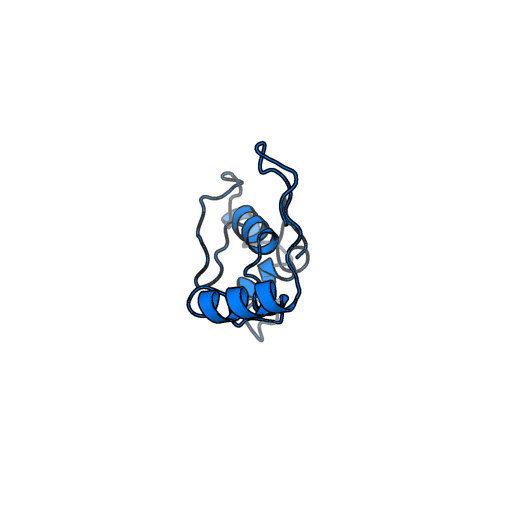81 O O . HIS A 1 107 ? 14.309 2.997 -5.890 1.00 86.25 107 HIS A O 1
ATOM 887 N N . PHE A 1 108 ? 15.847 2.374 -4.378 1.00 90.69 108 PHE A N 1
ATOM 888 C CA . PHE A 1 108 ? 15.081 2.762 -3.182 1.00 90.69 108 PHE A CA 1
ATOM 889 C C . PHE A 1 108 ? 13.696 2.094 -3.044 1.00 90.69 108 PHE A C 1
ATOM 891 O O . PHE A 1 108 ? 12.822 2.617 -2.353 1.00 90.69 108 PHE A O 1
ATOM 898 N N . VAL A 1 109 ? 13.489 0.937 -3.683 1.00 93.38 109 VAL A N 1
ATOM 899 C CA . VAL A 1 109 ? 12.250 0.153 -3.559 1.00 93.38 109 VAL A CA 1
ATOM 900 C C . VAL A 1 109 ? 12.250 -0.717 -2.300 1.00 93.38 109 VAL A C 1
ATOM 902 O O . VAL A 1 109 ? 13.301 -1.100 -1.783 1.00 93.38 109 VAL A O 1
ATOM 905 N N . HIS A 1 110 ? 11.055 -1.071 -1.832 1.00 93.56 110 HIS A N 1
ATOM 906 C CA . HIS A 1 110 ? 10.830 -1.937 -0.678 1.00 93.56 110 HIS A CA 1
ATOM 907 C C . HIS A 1 110 ? 10.022 -3.183 -1.067 1.00 93.56 110 HIS A C 1
ATOM 909 O O . HIS A 1 110 ? 9.074 -3.108 -1.850 1.00 93.56 110 HIS A O 1
ATOM 915 N N . LEU A 1 111 ? 10.377 -4.332 -0.482 1.00 91.38 111 LEU A N 1
ATOM 916 C CA . LEU A 1 111 ? 9.620 -5.579 -0.626 1.00 91.38 111 LEU A CA 1
ATOM 917 C C . LEU A 1 111 ? 8.486 -5.624 0.393 1.00 91.38 111 LEU A C 1
ATOM 919 O O . LEU A 1 111 ? 8.756 -5.631 1.601 1.00 91.38 111 LEU A O 1
ATOM 923 N N . SER A 1 112 ? 7.255 -5.653 -0.123 1.00 78.81 112 SER A N 1
ATOM 924 C CA . SER A 1 112 ? 6.026 -5.770 0.669 1.00 78.81 112 SER A CA 1
ATOM 925 C C . SER A 1 112 ? 5.995 -7.082 1.437 1.00 78.81 112 SER A C 1
ATOM 927 O O . SER A 1 112 ? 6.157 -8.138 0.791 1.00 78.81 112 SER A O 1
#

InterPro domains:
  IPR027652 Pre-mRNA-processing-splicing factor 8 [PTHR11140] (1-112)

Organism: NCBI:txid1563983

Sequence (112 aa):
HVNGSTYRRWNLSLSQMATLYRLANALLTDLVDTNYFYLFDLKSFFTAKALNMAIPGGPKFEPLVKDSNAADEDWNEFNDINKIIIRQPIRTEYRIAFPYLYNNMPHFVHLS

Solvent-accessible surface area (backbone atoms on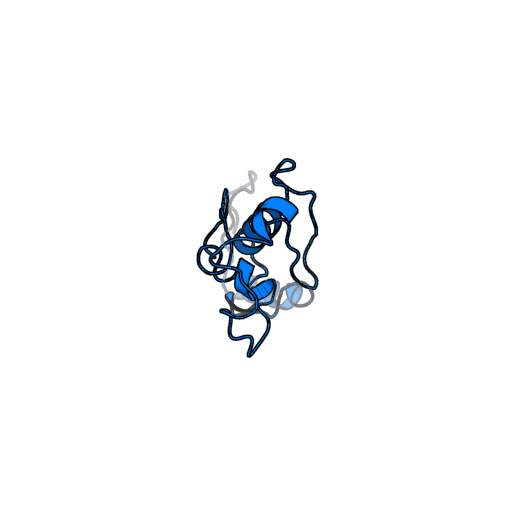ly — not comparable to full-atom values): 7330 Å² total; per-residue (Å²): 92,59,79,50,94,83,66,82,49,76,56,76,54,71,71,56,51,53,53,52,51,64,71,44,50,91,77,53,78,88,74,82,60,75,70,77,39,65,79,66,40,72,39,31,49,46,21,21,34,39,70,57,44,60,54,92,95,53,75,78,66,74,58,70,70,82,81,72,61,67,76,76,69,63,74,44,93,84,61,38,74,92,76,55,85,85,86,70,84,88,50,62,68,54,35,45,76,38,40,80,76,68,42,82,85,64,56,81,57,48,87,114

Mean predicted aligned error: 6.55 Å

Foldseek 3Di:
DAPPPVRPDDDDDPVVVVVVCVVCVVPDDPDPDPCVCLCPDPQNVQQCQAQQHDDVVGDGDDHPDDPDDPVVVCDDPCNDPVNDDPPDDDDPSNCSQCVVPPDDPSPRHGHD

pLDDT: mean 90.01, std 8.65, range [64.81, 97.81]

Radius of gyration: 23.21 Å; Cα contacts (8 Å, |Δi|>4): 92; chains: 1; bounding box: 37×25×74 Å

Secondary structure (DSSP, 8-state):
-BSSTT---B---HHHHHHHHHHHTTTS-----GGGGTT-SHHHHHHHHHTT---TTS-----S-----HHHHSSSSSS-TTT---SSPPPHHHHHHSTTTS-SS-TT----

Nearest PDB structures (foldseek):
  8qo9-assembly1_A  TM=9.786E-01  e=9.363E-14  Homo sapiens
  8h6e-assembly1_5B  TM=9.568E-01  e=6.211E-14  Homo sapiens
  8qp8-assembly1_A  TM=9.552E-01  e=3.207E-13  Homo sapiens
  8qxd-assembly1_A  TM=9.552E-01  e=3.207E-13  Homo sapiens
  8qp9-assembly1_A  TM=9.480E-01  e=2.995E-13  Homo sapiens